Protein AF-A0A820RGD3-F1 (afdb_monomer)

Radius of gyration: 13.73 Å; Cα contacts (8 Å, |Δi|>4): 73; chains: 1; bounding box: 28×33×34 Å

Solvent-accessible surface area (backbone atoms only — not comparable to full-atom values): 4785 Å² total; per-residue (Å²): 131,71,74,85,34,43,86,39,101,79,67,48,72,84,55,91,63,56,66,43,77,51,62,81,86,49,74,46,71,69,51,48,50,50,51,50,50,46,33,42,76,77,67,71,42,88,69,57,66,52,78,55,94,97,39,37,30,37,50,56,81,88,53,99,91,60,58,74,66,83,76,60,130

Foldseek 3Di:
DDCVQQPDPVSDGPDPFDKAWDDPVCQDPVSVVVVQCCCCVPVVDHWDWDDDPSTIITTDDDDPPDDVVNVPD

Nearest PDB structures (foldseek):
  3hyj-assembly1_A  TM=6.945E-01  e=1.476E-01  Thermotoga maritima
  1r7m-assembly1_A  TM=6.087E-01  e=5.807E-01  Saccharomyces cerevisiae
  7rjf-assembly2_B  TM=5.871E-01  e=1.115E+00  synthetic construct
  5jg9-assembly1_A  TM=5.511E-01  e=1.115E+00  synthetic construct
  7d5t-assembly1_RT  TM=3.709E-01  e=3.608E+00  Saccharomyces cerevisiae S288C

pLDDT: mean 82.72, std 14.72, range [42.84, 96.69]

Secondary structure (DSSP, 8-state):
--GGG--STT-----SSEEEEPPTT--SHHHHHHHHHHHHHHH-----EEEETTEEEEEE---TT--SGGG--

Structure (mmCIF, N/CA/C/O backbone):
data_AF-A0A820RGD3-F1
#
_entry.id   AF-A0A820RGD3-F1
#
loop_
_atom_site.group_PDB
_atom_site.id
_atom_site.type_symbol
_atom_site.label_atom_id
_atom_site.label_alt_id
_atom_site.label_comp_id
_atom_site.label_asym_id
_atom_site.label_entity_id
_atom_site.label_seq_id
_atom_site.pdbx_PDB_ins_code
_atom_site.Cartn_x
_atom_site.Cartn_y
_atom_site.Cartn_z
_atom_site.occupancy
_atom_site.B_iso_or_equiv
_atom_site.auth_seq_id
_atom_site.auth_comp_id
_atom_site.auth_asym_id
_atom_site.auth_atom_id
_atom_site.pdbx_PDB_model_num
ATOM 1 N N . MET A 1 1 ? -1.894 -22.309 -11.074 1.00 46.03 1 MET A N 1
ATOM 2 C CA . MET A 1 1 ? -2.044 -21.001 -10.399 1.00 46.03 1 MET A CA 1
ATOM 3 C C . MET A 1 1 ? -3.142 -20.253 -11.131 1.00 46.03 1 MET A C 1
ATOM 5 O O . MET A 1 1 ? -3.180 -20.351 -12.348 1.00 46.03 1 MET A O 1
ATOM 9 N N . TRP A 1 2 ? -4.083 -19.626 -10.425 1.00 42.84 2 TRP A N 1
ATOM 10 C CA . TRP A 1 2 ? -5.179 -18.891 -11.069 1.00 42.84 2 TRP A CA 1
ATOM 11 C C . TRP A 1 2 ? -4.632 -17.640 -11.779 1.00 42.84 2 TRP A C 1
ATOM 13 O O . TRP A 1 2 ? -3.788 -16.943 -11.220 1.00 42.84 2 TRP A O 1
ATOM 23 N N . ASN A 1 3 ? -5.131 -17.342 -12.986 1.00 50.25 3 ASN A N 1
ATOM 24 C CA . A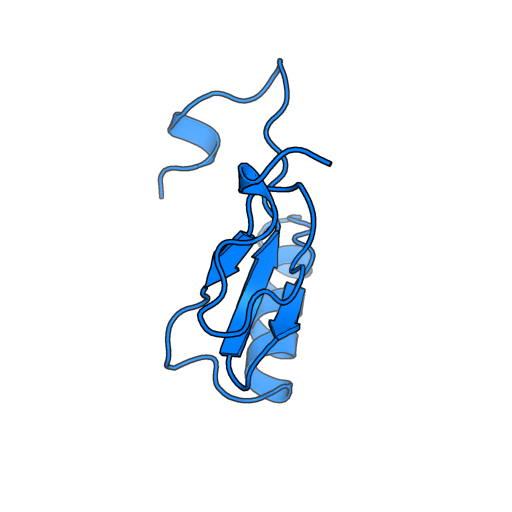SN A 1 3 ? -4.722 -16.191 -13.815 1.00 50.25 3 ASN A CA 1
ATOM 25 C C . ASN A 1 3 ? -4.906 -14.818 -13.132 1.00 50.25 3 ASN A C 1
ATOM 27 O O . ASN A 1 3 ? -4.416 -13.813 -13.630 1.00 50.25 3 ASN A O 1
ATOM 31 N N . SER A 1 4 ? -5.582 -14.754 -11.982 1.00 51.88 4 SER A N 1
ATOM 32 C CA . SER A 1 4 ? -5.813 -13.521 -11.221 1.00 51.88 4 SER A CA 1
ATOM 33 C C . SER A 1 4 ? -4.561 -12.941 -10.553 1.00 51.88 4 SER A C 1
ATOM 35 O O . SER A 1 4 ? -4.600 -11.808 -10.090 1.00 51.88 4 SER A O 1
ATOM 37 N N . SER A 1 5 ? -3.453 -13.688 -10.477 1.00 52.56 5 SER A N 1
ATOM 38 C CA . SER A 1 5 ? -2.194 -13.209 -9.868 1.00 52.56 5 SER A CA 1
ATOM 39 C C . SER A 1 5 ? -1.194 -12.627 -10.877 1.00 52.56 5 SER A C 1
ATOM 41 O O . SER A 1 5 ? -0.080 -12.259 -10.503 1.00 52.56 5 SER A O 1
ATOM 43 N N . ILE A 1 6 ? -1.587 -12.583 -12.152 1.00 55.16 6 ILE A N 1
ATOM 44 C CA . ILE A 1 6 ? -0.778 -12.175 -13.302 1.00 55.16 6 ILE A CA 1
ATOM 45 C C . ILE A 1 6 ? -1.498 -10.990 -13.965 1.00 55.16 6 ILE A C 1
ATOM 47 O O . ILE A 1 6 ? -2.033 -11.086 -15.060 1.00 55.16 6 ILE A O 1
ATOM 51 N N . LEU A 1 7 ? -1.621 -9.877 -13.239 1.00 57.03 7 LEU A N 1
ATOM 52 C CA . LEU A 1 7 ? -2.249 -8.642 -13.738 1.00 57.03 7 LEU A CA 1
ATOM 53 C C . LEU A 1 7 ? -1.194 -7.596 -14.120 1.00 57.03 7 LEU A C 1
ATOM 55 O O . LEU A 1 7 ? -1.405 -6.398 -13.950 1.00 57.03 7 LEU A O 1
ATOM 59 N N . THR A 1 8 ? -0.033 -8.039 -14.601 1.00 60.12 8 THR A N 1
ATOM 60 C CA . THR A 1 8 ? 1.000 -7.137 -15.117 1.00 60.12 8 THR A CA 1
ATOM 61 C C . THR A 1 8 ? 1.097 -7.262 -16.625 1.00 60.12 8 THR A C 1
ATOM 63 O O . THR A 1 8 ? 0.850 -8.321 -17.191 1.00 60.12 8 THR A O 1
ATOM 66 N N . ILE A 1 9 ? 1.489 -6.167 -17.276 1.00 62.22 9 ILE A N 1
ATOM 67 C CA . ILE A 1 9 ? 1.606 -6.071 -18.740 1.00 62.22 9 ILE A CA 1
ATOM 68 C C . ILE A 1 9 ? 2.588 -7.119 -19.307 1.00 62.22 9 ILE A C 1
ATOM 70 O O . ILE A 1 9 ? 2.473 -7.501 -20.466 1.00 62.22 9 ILE A O 1
ATOM 74 N N . ASN A 1 10 ? 3.512 -7.618 -18.478 1.00 66.31 10 ASN A N 1
ATOM 75 C CA . ASN A 1 10 ? 4.568 -8.560 -18.858 1.00 66.31 10 ASN A CA 1
ATOM 76 C C . ASN A 1 10 ? 4.391 -9.967 -18.252 1.00 66.31 10 ASN A C 1
ATOM 78 O O . ASN A 1 10 ? 5.378 -10.687 -18.109 1.00 66.31 10 ASN A O 1
ATOM 82 N N . ASP A 1 11 ? 3.183 -10.334 -17.815 1.00 62.56 11 ASP A N 1
ATOM 83 C CA . ASP A 1 11 ? 2.888 -11.613 -17.149 1.00 62.56 11 ASP A CA 1
ATOM 84 C C . ASP A 1 11 ? 3.765 -11.927 -15.914 1.00 62.56 11 ASP A C 1
ATOM 86 O O . ASP A 1 11 ? 3.952 -13.070 -15.493 1.00 62.56 11 ASP A O 1
ATOM 90 N N . GLN A 1 12 ? 4.304 -10.887 -15.288 1.00 63.12 12 GLN A N 1
ATOM 91 C CA . GLN A 1 12 ? 5.061 -10.972 -14.051 1.00 63.12 12 GLN A CA 1
ATOM 92 C C . GLN A 1 12 ? 4.128 -11.073 -12.840 1.00 63.12 12 GLN A C 1
ATOM 94 O O . GLN A 1 12 ? 3.141 -10.346 -12.702 1.00 63.12 12 GLN A O 1
ATOM 99 N N . PHE A 1 13 ? 4.475 -11.978 -11.932 1.00 66.62 13 PHE A N 1
ATOM 100 C CA . PHE A 1 13 ? 3.741 -12.225 -10.699 1.00 66.62 13 PHE A CA 1
ATOM 101 C C . PHE A 1 13 ? 4.100 -11.179 -9.633 1.00 66.62 13 PHE A C 1
ATOM 103 O O . PHE A 1 13 ? 5.234 -11.148 -9.157 1.00 66.62 13 PHE A O 1
ATOM 110 N N . ILE A 1 14 ? 3.131 -10.351 -9.225 1.00 64.62 14 ILE A N 1
ATOM 111 C CA . ILE A 1 14 ? 3.318 -9.329 -8.173 1.00 64.62 14 ILE A CA 1
ATOM 112 C C . ILE A 1 14 ? 3.025 -9.863 -6.755 1.00 64.62 14 ILE A C 1
ATOM 114 O O . ILE A 1 14 ? 3.431 -9.225 -5.789 1.00 64.62 14 ILE A O 1
ATOM 118 N N . SER A 1 15 ? 2.409 -11.050 -6.615 1.00 59.72 15 SER A N 1
ATOM 119 C CA . SER A 1 15 ? 1.891 -11.702 -5.383 1.00 59.72 15 SER A CA 1
ATOM 120 C C . SER A 1 15 ? 0.372 -11.919 -5.465 1.00 59.72 15 SER A C 1
ATOM 122 O O . SER A 1 15 ? -0.322 -11.249 -6.219 1.00 59.72 15 SER A O 1
ATOM 124 N N . THR A 1 16 ? -0.160 -12.859 -4.680 1.00 67.62 16 THR A N 1
ATOM 125 C CA . THR A 1 16 ? -1.587 -13.245 -4.636 1.00 67.62 16 THR A CA 1
ATOM 126 C C . THR A 1 16 ? -2.442 -12.367 -3.710 1.00 67.62 16 THR A C 1
ATOM 128 O O . THR A 1 16 ? -3.570 -12.737 -3.400 1.00 67.62 16 THR A O 1
ATOM 131 N N . MET A 1 17 ? -1.910 -11.251 -3.204 1.00 71.44 17 MET A N 1
ATOM 132 C CA . MET A 1 17 ? -2.616 -10.350 -2.281 1.00 71.44 17 MET A CA 1
ATOM 133 C C . MET A 1 17 ? -3.045 -9.047 -2.963 1.00 71.44 17 MET A C 1
ATOM 135 O O . MET A 1 17 ? -2.577 -8.724 -4.053 1.00 71.44 17 MET A O 1
ATOM 139 N N . ASN A 1 18 ? -3.904 -8.278 -2.288 1.00 78.56 18 ASN A N 1
ATOM 140 C CA . ASN A 1 18 ? -4.345 -6.968 -2.757 1.00 78.56 18 ASN A CA 1
ATOM 141 C C . ASN A 1 18 ? -3.190 -5.965 -2.656 1.00 78.56 18 ASN A C 1
ATOM 143 O O . ASN A 1 18 ? -2.844 -5.502 -1.567 1.00 78.56 18 ASN A O 1
ATOM 147 N N . ASN A 1 19 ? -2.586 -5.652 -3.800 1.00 84.31 19 ASN A N 1
ATOM 148 C CA . ASN A 1 19 ? -1.519 -4.666 -3.913 1.00 84.31 19 ASN A CA 1
ATOM 149 C C . ASN A 1 19 ? -2.069 -3.414 -4.594 1.00 84.31 19 ASN A C 1
ATOM 151 O O . ASN A 1 19 ? -2.690 -3.508 -5.651 1.00 84.31 19 ASN A O 1
ATOM 155 N N . ILE A 1 20 ? -1.836 -2.255 -3.989 1.00 86.81 20 ILE A N 1
ATOM 156 C CA . I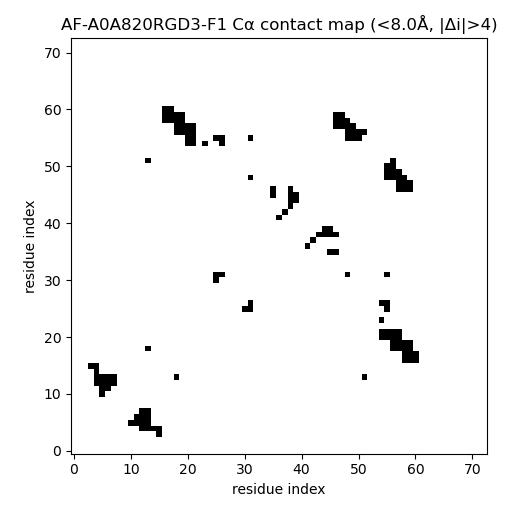LE A 1 20 ? -2.322 -0.963 -4.468 1.00 86.81 20 ILE A CA 1
ATOM 157 C C . ILE A 1 20 ? -1.112 -0.097 -4.789 1.00 86.81 20 ILE A C 1
ATOM 159 O O . ILE A 1 20 ? -0.189 0.009 -3.982 1.00 86.81 20 ILE A O 1
ATOM 163 N N . GLU A 1 21 ? -1.099 0.493 -5.982 1.00 89.75 21 GLU A N 1
ATOM 164 C CA . GLU A 1 21 ? -0.064 1.447 -6.377 1.00 89.75 21 GLU A CA 1
ATOM 165 C C . GLU A 1 21 ? -0.140 2.684 -5.473 1.00 89.7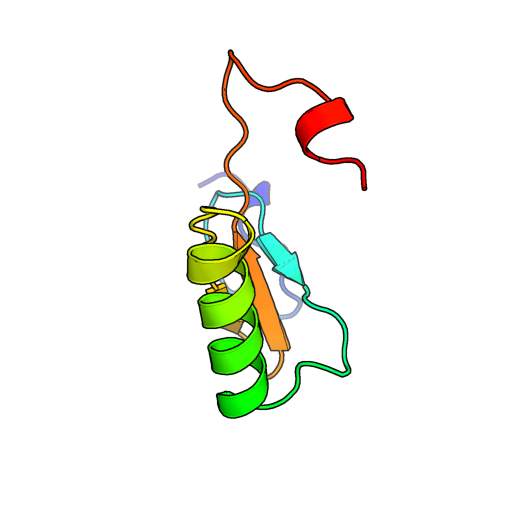5 21 GLU A C 1
ATOM 167 O O . GLU A 1 21 ? -1.206 3.275 -5.288 1.00 89.75 21 GLU A O 1
ATOM 172 N N . LEU A 1 22 ? 0.995 3.076 -4.898 1.00 91.19 22 LEU A N 1
ATOM 173 C CA . LEU A 1 22 ? 1.098 4.308 -4.131 1.00 91.19 22 LEU A CA 1
ATOM 174 C C . LEU A 1 22 ? 1.039 5.524 -5.067 1.00 91.19 22 LEU A C 1
ATOM 176 O O . LEU A 1 22 ? 1.463 5.443 -6.221 1.00 91.19 22 LEU A O 1
ATOM 180 N N . PRO A 1 23 ? 0.569 6.683 -4.577 1.00 90.75 23 PRO A N 1
ATOM 181 C CA . PRO A 1 23 ? 0.512 7.898 -5.377 1.00 90.75 23 PRO A CA 1
ATOM 182 C C . PRO A 1 23 ? 1.854 8.247 -6.032 1.00 90.75 23 PRO A C 1
ATOM 184 O O . PRO A 1 23 ? 2.910 8.145 -5.407 1.00 90.75 23 PRO A O 1
ATOM 187 N N . SER A 1 24 ? 1.810 8.763 -7.263 1.00 88.31 24 SER A N 1
ATOM 188 C CA . SER A 1 24 ? 2.995 9.035 -8.095 1.00 88.31 24 SER A CA 1
ATOM 189 C C . SER A 1 24 ? 4.011 10.012 -7.489 1.00 88.31 24 SER A C 1
ATOM 191 O O . SER A 1 24 ? 5.166 10.046 -7.913 1.00 88.31 24 SER A O 1
ATOM 193 N N . PHE A 1 25 ? 3.624 10.804 -6.483 1.00 90.81 25 PHE A N 1
ATOM 194 C CA . PHE A 1 25 ? 4.557 11.666 -5.758 1.00 90.81 25 PHE A CA 1
ATOM 195 C C . PHE A 1 25 ? 5.492 10.885 -4.823 1.00 90.81 25 PHE A C 1
ATOM 197 O O . PHE A 1 25 ? 6.555 11.409 -4.479 1.00 90.81 25 PHE A O 1
ATOM 204 N N . ILE A 1 26 ? 5.137 9.656 -4.429 1.00 91.94 26 ILE A N 1
ATOM 205 C CA . ILE A 1 26 ? 5.992 8.716 -3.694 1.00 91.94 26 ILE A CA 1
ATOM 206 C C . ILE A 1 26 ? 6.817 7.950 -4.722 1.00 91.94 26 ILE A C 1
ATOM 208 O O . ILE A 1 26 ? 6.532 6.811 -5.059 1.00 91.94 26 ILE A O 1
ATOM 212 N N . ASN A 1 27 ? 7.824 8.621 -5.270 1.00 91.50 27 ASN A N 1
ATOM 213 C CA . ASN A 1 27 ? 8.654 8.111 -6.363 1.00 91.50 27 ASN A CA 1
ATOM 214 C C . ASN A 1 27 ? 10.116 7.870 -5.968 1.00 91.50 27 ASN A C 1
ATOM 216 O O . ASN A 1 27 ? 10.939 7.549 -6.820 1.00 91.50 27 ASN A O 1
ATOM 220 N N . THR A 1 28 ? 10.451 8.010 -4.686 1.00 93.56 28 THR A N 1
ATOM 221 C CA . THR A 1 28 ? 11.785 7.720 -4.156 1.00 93.56 28 THR A CA 1
ATOM 222 C C . THR A 1 28 ? 11.684 6.868 -2.899 1.00 93.56 28 THR A C 1
ATOM 224 O O . THR A 1 28 ? 10.701 6.945 -2.157 1.00 93.56 28 THR A O 1
ATOM 227 N N . VAL A 1 29 ? 12.732 6.087 -2.633 1.00 93.19 29 VAL A N 1
ATOM 228 C CA . VAL A 1 29 ? 12.834 5.256 -1.423 1.00 93.19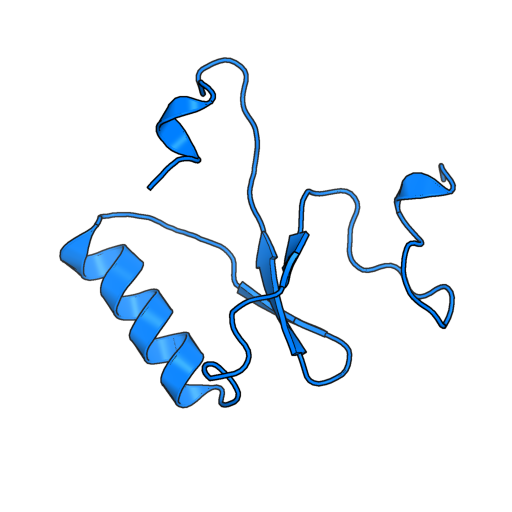 29 VAL A CA 1
ATOM 229 C C . VAL A 1 29 ? 12.775 6.114 -0.153 1.00 93.19 29 VAL A C 1
ATOM 231 O O . VAL A 1 29 ? 12.140 5.720 0.818 1.00 93.19 29 VAL A O 1
ATOM 234 N N . ASP A 1 30 ? 13.338 7.325 -0.168 1.00 95.38 30 ASP A N 1
ATOM 235 C CA . ASP A 1 30 ? 13.284 8.235 0.984 1.00 95.38 30 ASP A CA 1
ATOM 236 C C . ASP A 1 30 ? 11.852 8.654 1.330 1.00 95.38 30 ASP A C 1
ATOM 238 O O . ASP A 1 30 ? 11.460 8.630 2.495 1.00 95.38 30 ASP A O 1
ATOM 242 N N . LYS A 1 31 ? 11.034 8.982 0.321 1.00 94.25 31 LYS A N 1
ATOM 243 C CA . LYS A 1 31 ? 9.616 9.311 0.532 1.00 94.25 31 LYS A CA 1
ATOM 244 C C . LYS A 1 31 ? 8.824 8.103 1.022 1.00 94.25 31 LYS A C 1
ATOM 246 O O . LYS A 1 31 ? 7.952 8.263 1.873 1.00 94.25 31 LYS A O 1
ATOM 251 N N . LEU A 1 32 ? 9.146 6.911 0.518 1.00 94.25 32 LEU A N 1
ATOM 252 C CA . LEU A 1 32 ? 8.558 5.660 0.994 1.00 94.25 32 LEU A CA 1
ATOM 253 C C . LEU A 1 32 ? 8.882 5.426 2.477 1.00 94.25 32 LEU A C 1
ATOM 255 O O . LEU A 1 32 ? 7.993 5.108 3.261 1.00 94.25 32 LEU A O 1
ATOM 259 N N . ASN A 1 33 ? 10.138 5.644 2.874 1.00 94.25 33 ASN A N 1
ATOM 260 C CA . ASN A 1 33 ? 10.584 5.515 4.258 1.00 94.25 33 ASN A CA 1
ATOM 261 C C . ASN A 1 33 ? 9.918 6.548 5.171 1.00 94.25 33 ASN A C 1
ATOM 263 O O . ASN A 1 33 ? 9.513 6.200 6.276 1.00 94.25 33 ASN A O 1
ATOM 267 N N . ILE A 1 34 ? 9.760 7.796 4.717 1.00 95.44 34 ILE A N 1
ATOM 268 C CA . ILE A 1 34 ? 9.027 8.826 5.467 1.00 95.44 34 ILE A CA 1
ATOM 269 C C . ILE A 1 34 ? 7.575 8.392 5.679 1.00 95.44 34 ILE A C 1
ATOM 271 O O . ILE A 1 34 ? 7.107 8.416 6.814 1.00 95.44 34 ILE A O 1
ATOM 275 N N . LEU A 1 35 ? 6.887 7.930 4.628 1.00 94.50 35 LEU A N 1
ATOM 276 C CA . LEU A 1 35 ? 5.524 7.409 4.750 1.00 94.50 35 LEU A CA 1
ATOM 277 C C . LEU A 1 35 ? 5.463 6.244 5.746 1.00 94.50 35 LEU A C 1
ATOM 279 O O . LEU A 1 35 ? 4.606 6.236 6.625 1.00 94.50 35 LEU A O 1
ATOM 283 N N . TYR A 1 36 ? 6.384 5.285 5.642 1.00 94.69 36 TYR A N 1
ATOM 284 C CA . TYR A 1 36 ? 6.459 4.149 6.558 1.00 94.69 36 TYR A CA 1
ATOM 285 C C . TYR A 1 36 ? 6.621 4.596 8.015 1.00 94.69 36 TYR A C 1
ATOM 287 O O . TYR A 1 36 ? 5.886 4.142 8.890 1.00 94.69 36 TYR A O 1
ATOM 295 N N . GLN A 1 37 ? 7.538 5.528 8.278 1.00 95.69 37 GLN A N 1
ATOM 296 C CA . GLN A 1 37 ? 7.754 6.072 9.618 1.00 95.69 37 GLN A CA 1
ATOM 297 C C . GLN A 1 37 ? 6.527 6.830 10.128 1.00 95.69 37 GLN A C 1
ATOM 299 O O . GLN A 1 37 ? 6.184 6.706 11.299 1.00 95.69 37 GLN A O 1
ATOM 304 N N . THR A 1 38 ? 5.836 7.582 9.272 1.00 95.56 38 THR A N 1
ATOM 305 C CA . THR A 1 38 ? 4.578 8.246 9.628 1.00 95.56 38 THR A CA 1
ATOM 306 C C . THR A 1 38 ? 3.501 7.232 10.010 1.00 95.56 38 THR A C 1
ATOM 308 O O . THR A 1 38 ? 2.903 7.363 11.076 1.00 95.56 38 THR A O 1
ATOM 311 N N . LEU A 1 39 ? 3.290 6.192 9.200 1.00 94.50 39 LEU A N 1
ATOM 312 C CA . LEU A 1 39 ? 2.295 5.152 9.475 1.00 94.50 39 LEU A CA 1
ATOM 313 C C . LEU A 1 39 ? 2.565 4.444 10.806 1.00 94.50 39 LEU A C 1
ATOM 315 O O . LEU A 1 39 ? 1.654 4.309 11.618 1.00 94.50 39 LEU A O 1
ATOM 319 N N . VAL A 1 40 ? 3.816 4.064 11.068 1.00 96.12 40 VAL A N 1
ATOM 320 C CA . VAL A 1 40 ? 4.181 3.361 12.304 1.00 96.12 40 VAL A CA 1
ATOM 321 C C . VAL A 1 40 ? 4.125 4.293 13.515 1.00 96.12 40 VAL A C 1
ATOM 323 O O . VAL A 1 40 ? 3.484 3.965 14.507 1.00 96.12 40 VAL A O 1
ATOM 326 N N . ASN A 1 41 ? 4.760 5.465 13.449 1.00 96.69 41 ASN A N 1
ATOM 327 C CA . ASN A 1 41 ? 4.946 6.310 14.631 1.00 96.69 41 ASN A CA 1
ATOM 328 C C . ASN A 1 41 ? 3.711 7.147 14.980 1.00 96.69 41 ASN A C 1
ATOM 330 O O . ASN A 1 41 ? 3.504 7.448 16.152 1.00 96.69 41 ASN A O 1
ATOM 334 N N . GLN A 1 42 ? 2.918 7.563 13.987 1.00 96.44 42 GLN A N 1
ATOM 335 C CA . GLN A 1 42 ? 1.756 8.432 14.213 1.00 96.44 42 GLN A CA 1
ATOM 336 C C . GLN A 1 42 ? 0.443 7.656 14.235 1.00 96.44 42 GLN A C 1
ATOM 338 O O . GLN A 1 42 ? -0.434 7.979 15.030 1.00 96.44 42 GLN A O 1
ATOM 343 N N . TYR A 1 43 ? 0.314 6.634 13.386 1.00 94.06 43 TYR A N 1
ATOM 344 C CA . TYR A 1 43 ? -0.941 5.901 13.214 1.00 94.06 43 TYR A CA 1
ATOM 345 C C . TYR A 1 43 ? -0.900 4.479 13.779 1.00 94.06 43 TYR A C 1
ATOM 347 O O . TYR A 1 43 ? -1.936 3.825 13.829 1.00 94.06 43 TYR A O 1
ATOM 355 N N . ASN A 1 44 ? 0.266 3.999 14.230 1.00 94.31 44 ASN A N 1
ATOM 356 C CA . ASN A 1 44 ? 0.465 2.620 14.681 1.00 94.31 44 ASN A CA 1
ATOM 357 C C . ASN A 1 44 ? 0.027 1.576 13.629 1.00 94.31 44 ASN A C 1
ATOM 359 O O . ASN A 1 44 ? -0.467 0.497 13.956 1.00 94.31 44 ASN A O 1
ATOM 363 N N . ILE A 1 45 ? 0.202 1.909 12.348 1.00 92.25 45 ILE A N 1
ATOM 364 C CA . ILE A 1 45 ? -0.141 1.059 11.209 1.00 92.25 45 ILE A CA 1
ATOM 365 C C . ILE A 1 45 ? 1.139 0.448 10.648 1.00 92.25 45 ILE A C 1
ATOM 367 O O . ILE A 1 45 ? 2.069 1.152 10.254 1.00 92.25 45 ILE A O 1
ATOM 371 N N . PHE A 1 46 ? 1.154 -0.879 10.540 1.00 92.19 46 PHE A N 1
ATOM 372 C CA . PHE A 1 46 ? 2.161 -1.598 9.771 1.00 92.19 46 PHE A CA 1
ATOM 373 C C . PHE A 1 46 ? 1.603 -1.954 8.392 1.00 92.19 46 PHE A C 1
ATOM 375 O O . PHE A 1 46 ? 0.709 -2.791 8.271 1.00 92.19 46 PHE A O 1
ATOM 382 N N . LEU A 1 47 ? 2.157 -1.334 7.350 1.00 90.38 47 LEU A N 1
ATOM 383 C CA . LEU A 1 47 ? 1.753 -1.560 5.966 1.00 90.38 47 LEU A CA 1
ATOM 384 C C . LEU A 1 47 ? 2.967 -1.997 5.131 1.00 90.38 47 LEU A C 1
ATOM 386 O O . LEU A 1 47 ? 3.874 -1.189 4.915 1.00 90.38 47 LEU A O 1
ATOM 390 N N . PRO A 1 48 ? 3.015 -3.254 4.650 1.00 90.94 48 PRO A N 1
ATOM 391 C CA . PRO A 1 48 ? 4.090 -3.707 3.778 1.00 90.94 48 PRO A CA 1
ATOM 392 C C . PRO A 1 48 ? 4.104 -2.900 2.481 1.00 90.94 48 PRO A C 1
ATOM 394 O O . PRO A 1 48 ? 3.086 -2.804 1.793 1.00 90.94 48 PRO A O 1
ATOM 397 N N . MET A 1 49 ? 5.267 -2.355 2.141 1.00 91.94 49 MET A N 1
ATOM 398 C CA . MET A 1 49 ? 5.484 -1.571 0.930 1.00 91.94 49 MET A CA 1
ATOM 399 C C . MET A 1 49 ? 6.679 -2.118 0.156 1.00 91.94 49 MET A C 1
ATOM 401 O O . MET A 1 49 ? 7.660 -2.561 0.753 1.00 91.94 49 MET A O 1
ATOM 405 N N . PHE A 1 50 ? 6.595 -2.111 -1.170 1.00 88.75 50 PHE A N 1
ATOM 406 C CA . PHE A 1 50 ? 7.639 -2.640 -2.042 1.00 88.75 50 PHE A CA 1
ATOM 407 C C . PHE A 1 50 ? 7.654 -1.923 -3.391 1.00 88.75 50 PHE A C 1
ATOM 409 O O . PHE A 1 50 ? 6.678 -1.287 -3.790 1.00 88.75 50 PHE A O 1
ATOM 416 N N . GLN A 1 51 ? 8.780 -2.026 -4.091 1.00 89.88 51 GLN A N 1
ATOM 417 C CA . GLN A 1 51 ? 8.931 -1.507 -5.443 1.00 89.88 51 GLN A CA 1
ATOM 418 C C . GLN A 1 51 ? 8.722 -2.631 -6.456 1.00 89.88 51 GLN A C 1
ATOM 420 O O . GLN A 1 51 ? 9.275 -3.721 -6.305 1.00 89.88 51 GLN A O 1
ATOM 425 N N . PHE A 1 52 ? 7.958 -2.350 -7.504 1.00 86.81 52 PHE A N 1
ATOM 426 C CA . PHE A 1 52 ? 7.775 -3.233 -8.646 1.00 86.81 52 PHE A CA 1
ATOM 427 C C . PHE A 1 52 ? 7.619 -2.391 -9.917 1.00 86.81 52 PHE A C 1
ATOM 429 O O . PHE A 1 52 ? 6.878 -1.414 -9.915 1.00 86.81 52 PHE A O 1
ATOM 436 N N . ASP A 1 53 ? 8.337 -2.735 -10.987 1.00 85.88 53 ASP A N 1
ATOM 437 C CA . ASP A 1 53 ? 8.282 -2.030 -12.282 1.00 85.88 53 ASP A CA 1
ATOM 438 C C . ASP A 1 53 ? 8.363 -0.489 -12.164 1.00 85.88 53 ASP A C 1
ATOM 440 O O . ASP A 1 53 ? 7.510 0.259 -12.637 1.00 85.88 53 ASP A O 1
ATOM 444 N N . ASN A 1 54 ? 9.377 -0.004 -11.431 1.00 86.19 54 ASN A N 1
ATOM 445 C CA . ASN A 1 54 ? 9.622 1.422 -11.148 1.00 86.19 54 ASN A CA 1
ATOM 446 C C . ASN A 1 54 ? 8.490 2.184 -10.436 1.00 86.19 54 ASN A C 1
ATOM 448 O O . ASN A 1 54 ? 8.538 3.410 -10.337 1.00 86.19 54 ASN A O 1
ATOM 452 N N . LYS A 1 55 ? 7.516 1.468 -9.879 1.00 88.31 55 LYS A N 1
ATOM 453 C CA . LYS A 1 55 ? 6.428 2.012 -9.070 1.00 88.31 55 LYS A CA 1
ATOM 454 C C . LYS A 1 55 ? 6.479 1.434 -7.668 1.00 88.31 55 LYS A C 1
ATOM 456 O O . LYS A 1 55 ? 7.013 0.346 -7.445 1.00 88.31 55 LYS A O 1
ATOM 461 N N . PHE A 1 56 ? 5.924 2.167 -6.715 1.00 91.50 56 PHE A N 1
ATOM 462 C CA . PHE A 1 56 ? 5.789 1.685 -5.349 1.00 91.50 56 PHE A CA 1
ATOM 463 C C . PHE A 1 56 ? 4.369 1.204 -5.107 1.00 91.50 56 PHE A C 1
ATOM 465 O O . PHE A 1 56 ? 3.411 1.814 -5.570 1.00 91.50 56 PHE A O 1
ATOM 472 N N . TYR A 1 57 ? 4.251 0.114 -4.364 1.00 90.38 57 TYR A N 1
ATOM 473 C CA . TYR A 1 57 ? 2.986 -0.504 -4.011 1.00 90.38 57 TYR A CA 1
ATOM 474 C C . TYR A 1 57 ? 2.927 -0.708 -2.505 1.00 90.38 57 TYR A C 1
ATOM 476 O O . TYR A 1 57 ? 3.948 -0.962 -1.860 1.00 90.38 57 TYR A O 1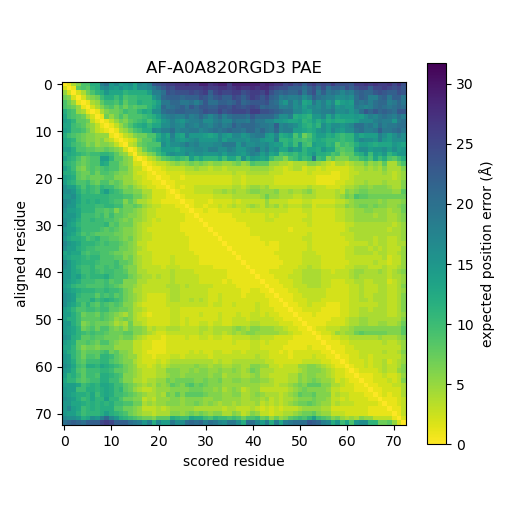
ATOM 484 N N . CYS A 1 58 ? 1.722 -0.645 -1.954 1.00 90.31 58 CYS A N 1
ATOM 485 C CA . CYS A 1 58 ? 1.421 -1.146 -0.627 1.00 90.31 58 CYS A CA 1
ATOM 486 C C . CYS A 1 58 ? 0.557 -2.404 -0.722 1.00 90.31 58 CYS A C 1
ATOM 488 O O . CYS A 1 58 ? -0.228 -2.575 -1.656 1.00 90.31 58 CYS A O 1
ATOM 490 N N . ARG A 1 59 ? 0.710 -3.303 0.248 1.00 90.00 59 ARG A N 1
ATOM 491 C CA . ARG A 1 59 ? -0.061 -4.543 0.316 1.00 90.00 59 ARG A CA 1
ATOM 492 C C . ARG A 1 59 ? -1.054 -4.485 1.457 1.00 90.00 59 ARG A C 1
ATOM 494 O O . ARG A 1 59 ? -0.659 -4.475 2.621 1.00 90.00 59 ARG A 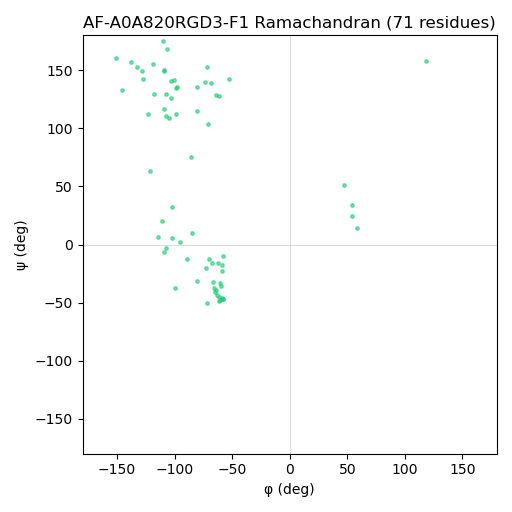O 1
ATOM 501 N N . ILE A 1 60 ? -2.333 -4.535 1.116 1.00 88.06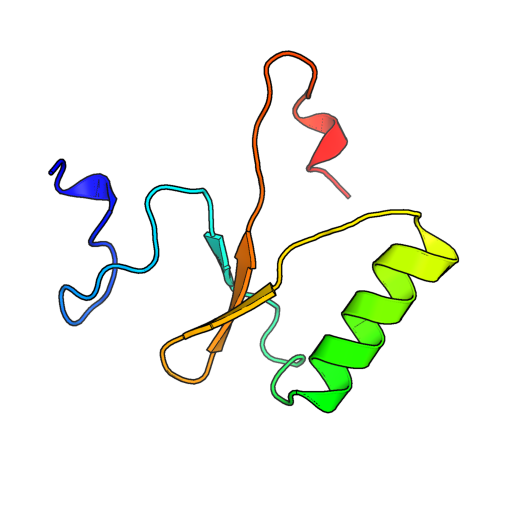 60 ILE A N 1
ATOM 502 C CA . ILE A 1 60 ? -3.425 -4.546 2.081 1.00 88.06 60 ILE A CA 1
ATOM 503 C C . ILE A 1 60 ? -3.905 -5.981 2.287 1.00 88.06 60 ILE A C 1
ATOM 505 O O . ILE A 1 60 ? -4.095 -6.741 1.337 1.00 88.06 60 ILE A O 1
ATOM 509 N N . SER A 1 61 ? -4.097 -6.359 3.550 1.00 87.00 61 SER A N 1
ATOM 510 C CA . SER A 1 61 ? -4.652 -7.661 3.923 1.00 87.00 61 SER A CA 1
ATOM 511 C C . SER A 1 61 ? -6.076 -7.475 4.428 1.00 8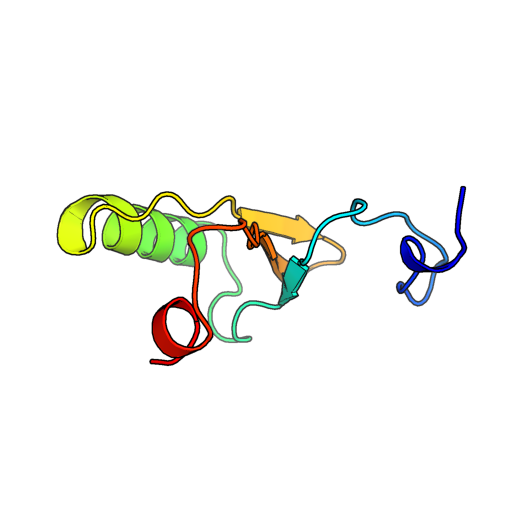7.00 61 SER A C 1
ATOM 513 O O . SER A 1 61 ? -6.281 -6.905 5.497 1.00 87.00 61 SER A O 1
ATOM 515 N N . ALA A 1 62 ? -7.048 -7.952 3.651 1.00 85.00 62 ALA A N 1
ATOM 516 C CA . ALA A 1 62 ? -8.422 -8.075 4.118 1.00 85.00 62 ALA A CA 1
ATOM 517 C C . ALA A 1 62 ? -8.539 -9.239 5.103 1.00 85.00 62 ALA A C 1
ATOM 519 O O . ALA A 1 62 ? -7.922 -10.289 4.911 1.00 85.00 62 ALA A O 1
ATOM 520 N N . GLN A 1 63 ? -9.310 -9.039 6.166 1.00 86.38 63 GLN A N 1
ATOM 521 C CA . GLN A 1 63 ? -9.510 -10.007 7.240 1.00 86.38 63 GLN A CA 1
ATOM 522 C C . GLN A 1 63 ? -10.985 -10.024 7.642 1.00 86.38 63 GLN A C 1
ATOM 524 O O . GLN A 1 63 ? -11.696 -9.049 7.432 1.00 86.38 63 GLN A O 1
ATOM 529 N N . ILE A 1 64 ? -11.443 -11.129 8.237 1.00 90.38 64 ILE A N 1
ATOM 530 C CA . ILE A 1 64 ? -12.858 -11.331 8.613 1.00 90.38 64 ILE A CA 1
ATOM 531 C C . ILE A 1 64 ? -13.381 -10.330 9.653 1.00 90.38 64 ILE A C 1
ATOM 533 O O . ILE A 1 64 ? -14.583 -10.242 9.863 1.00 90.38 64 ILE A O 1
ATOM 537 N N . TYR A 1 65 ? -12.472 -9.634 10.330 1.00 90.88 65 TYR A N 1
ATOM 538 C CA . TYR A 1 65 ? -12.759 -8.635 11.354 1.00 90.88 65 TYR A CA 1
ATOM 539 C C . TYR A 1 65 ? -12.619 -7.198 10.836 1.00 90.88 65 TYR A C 1
ATOM 541 O O . TYR A 1 65 ? -12.663 -6.277 11.640 1.00 90.88 65 TYR A O 1
ATOM 549 N N . MET A 1 66 ? -12.380 -7.023 9.534 1.00 90.06 66 MET A N 1
ATOM 550 C CA . MET A 1 66 ? -12.249 -5.714 8.899 1.00 90.06 66 MET A CA 1
ATOM 551 C C . MET A 1 66 ? -13.531 -5.387 8.144 1.00 90.06 66 MET A C 1
ATOM 553 O O . MET A 1 66 ? -14.106 -6.252 7.475 1.00 90.06 66 MET A O 1
ATOM 557 N N . GLU A 1 67 ? -13.934 -4.130 8.206 1.00 91.81 67 GLU A N 1
ATOM 558 C CA . GLU A 1 67 ? -15.083 -3.583 7.497 1.00 91.81 67 GLU A CA 1
ATOM 559 C C . GLU A 1 67 ? -14.618 -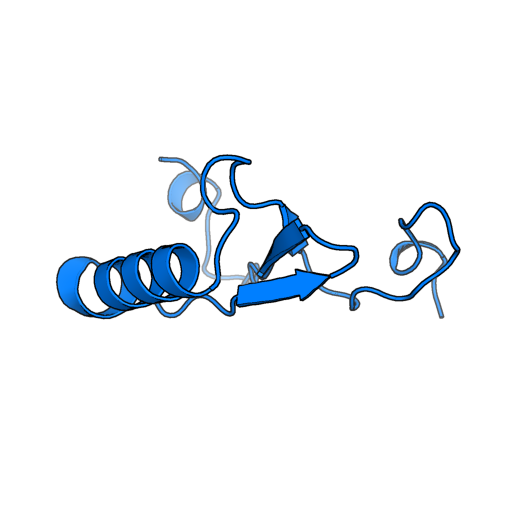2.636 6.377 1.00 91.81 67 GLU A C 1
ATOM 561 O O . GLU A 1 67 ? -13.422 -2.410 6.173 1.00 91.81 67 GLU A O 1
ATOM 566 N N . LEU A 1 68 ? -15.550 -2.126 5.567 1.00 88.44 68 LEU A N 1
ATOM 567 C CA . LEU A 1 68 ? -15.192 -1.239 4.450 1.00 88.44 68 LEU A CA 1
ATOM 568 C C . LEU A 1 68 ? -14.625 0.091 4.954 1.00 88.44 68 LEU A C 1
ATOM 570 O O . LEU A 1 68 ? -13.758 0.680 4.312 1.00 88.44 68 LEU A O 1
ATOM 574 N N . GLU A 1 69 ? -15.108 0.530 6.106 1.00 91.50 69 GLU A N 1
ATOM 575 C CA . GLU A 1 69 ? -14.745 1.743 6.816 1.00 91.50 69 GLU A CA 1
ATOM 576 C C . GLU A 1 69 ? -13.258 1.752 7.189 1.00 91.50 69 GLU A C 1
ATOM 578 O O . GLU A 1 69 ? -12.622 2.799 7.115 1.00 91.50 69 GLU A O 1
ATOM 583 N N . ASP A 1 70 ? -12.666 0.588 7.474 1.00 86.44 70 ASP A N 1
ATOM 584 C CA . ASP A 1 70 ? -11.236 0.470 7.785 1.00 86.44 70 ASP A CA 1
ATOM 585 C C . ASP A 1 70 ? -10.328 0.782 6.581 1.00 86.44 70 ASP A C 1
ATOM 587 O O . ASP A 1 70 ? -9.125 1.007 6.735 1.00 86.44 70 ASP A O 1
ATOM 591 N N . TYR A 1 71 ? -10.893 0.784 5.370 1.00 84.94 71 TYR A N 1
ATOM 592 C CA . TYR A 1 71 ? -10.198 1.098 4.119 1.00 84.94 71 TYR A CA 1
ATOM 593 C C . TYR A 1 71 ? -10.589 2.459 3.539 1.00 84.94 71 TYR A C 1
ATOM 595 O O . TYR A 1 71 ? -10.054 2.853 2.501 1.00 84.94 71 TYR A O 1
ATOM 603 N N . GLN A 1 72 ? -11.529 3.165 4.169 1.00 81.06 72 GLN A N 1
ATOM 604 C CA . GLN A 1 72 ? -12.024 4.456 3.712 1.00 81.06 72 GLN A CA 1
ATOM 605 C C . GLN A 1 72 ? -11.442 5.565 4.581 1.00 81.06 72 GLN A C 1
ATOM 607 O O . GLN A 1 72 ? -11.815 5.729 5.741 1.00 81.06 72 GLN A O 1
ATOM 612 N N . THR A 1 73 ? -10.525 6.356 4.025 1.00 53.97 73 THR A N 1
ATOM 613 C CA . THR A 1 73 ? -10.169 7.674 4.576 1.00 53.97 73 THR A CA 1
ATOM 614 C C . THR A 1 73 ? -9.545 8.567 3.516 1.00 53.97 73 THR A C 1
ATOM 616 O O . THR A 1 73 ? -8.731 8.058 2.714 1.00 53.97 73 THR A O 1
#

Mean predicted aligned error: 7.21 Å

Sequence (73 aa):
MWNSSILTINDQFISTMNNIELPSFINTVDKLNILYQTLVNQYNIFLPMFQFDNKFYCRISAQIYMELEDYQT